Protein AF-A0A931QJC7-F1 (afdb_monomer_lite)

Sequence (53 aa):
MRVAFATQDLVTVNAHFGWARHVMIYEISPEGYAHVETHDFPGDLREDGDEDK

Secondary structure (DSSP, 8-state):
-EEEEEESSSSS----GGG-SEEEEEEEETTEEEEEEEEE--S----------

pLDDT: mean 88.58, std 14.19, range [55.84, 98.56]

Structure (mmCIF, N/CA/C/O backbone):
data_AF-A0A931QJC7-F1
#
_entry.id   AF-A0A931QJC7-F1
#
loop_
_atom_site.group_PDB
_atom_site.id
_atom_site.type_symbol
_atom_site.label_atom_id
_atom_site.label_alt_id
_atom_site.label_comp_id
_atom_site.label_asym_id
_atom_site.label_entity_id
_atom_site.label_seq_id
_atom_site.pdbx_PDB_ins_code
_atom_site.Cartn_x
_atom_site.Cartn_y
_atom_site.Cartn_z
_atom_site.occupancy
_atom_site.B_iso_or_equiv
_atom_site.auth_seq_id
_atom_site.auth_comp_id
_atom_site.auth_asym_id
_atom_site.auth_atom_id
_atom_site.pdbx_PDB_model_num
ATOM 1 N N . MET A 1 1 ? -12.632 4.829 8.847 1.00 97.75 1 MET A N 1
ATOM 2 C CA . MET A 1 1 ? -11.434 5.550 8.341 1.00 97.75 1 MET A CA 1
ATOM 3 C C . MET A 1 1 ? -10.884 4.780 7.152 1.00 97.75 1 MET A C 1
ATOM 5 O O . MET A 1 1 ? -11.053 3.571 7.135 1.00 97.75 1 MET A O 1
ATOM 9 N N . ARG A 1 2 ? -10.246 5.436 6.176 1.00 97.94 2 ARG A N 1
ATOM 10 C CA . ARG A 1 2 ? -9.543 4.741 5.086 1.00 97.94 2 ARG A CA 1
ATOM 11 C C . ARG A 1 2 ? -8.037 4.926 5.216 1.00 97.94 2 ARG A C 1
ATOM 13 O O . ARG A 1 2 ? -7.598 6.019 5.563 1.00 97.94 2 ARG A O 1
ATOM 20 N N . VAL A 1 3 ? -7.281 3.865 4.951 1.00 98.19 3 VAL A N 1
ATOM 21 C CA . VAL A 1 3 ? -5.812 3.849 4.976 1.00 98.19 3 VAL A CA 1
ATOM 22 C C . VAL A 1 3 ? -5.310 3.268 3.663 1.00 98.19 3 VAL A C 1
ATOM 24 O O . VAL A 1 3 ? -5.817 2.241 3.217 1.00 98.19 3 VAL A O 1
ATOM 27 N N . ALA A 1 4 ? -4.330 3.932 3.055 1.00 98.00 4 ALA A N 1
ATOM 28 C CA . ALA A 1 4 ? -3.700 3.512 1.812 1.00 98.00 4 ALA A CA 1
ATOM 29 C C . ALA A 1 4 ? -2.270 3.021 2.085 1.00 98.00 4 ALA A C 1
ATOM 31 O O . ALA A 1 4 ? -1.507 3.703 2.770 1.00 98.00 4 ALA A O 1
ATOM 32 N N . PHE A 1 5 ? -1.909 1.862 1.539 1.00 97.81 5 PHE A N 1
ATOM 33 C CA . PHE A 1 5 ? -0.580 1.265 1.654 1.00 97.81 5 PHE A CA 1
ATOM 34 C C . PHE A 1 5 ? 0.098 1.200 0.290 1.00 97.81 5 PHE A C 1
ATOM 36 O O . PHE A 1 5 ? -0.458 0.636 -0.649 1.00 97.81 5 PHE A O 1
ATOM 43 N N . ALA A 1 6 ? 1.309 1.746 0.207 1.00 96.94 6 ALA A N 1
ATOM 44 C CA . ALA A 1 6 ? 2.175 1.645 -0.960 1.00 96.94 6 ALA A CA 1
ATOM 45 C C . ALA A 1 6 ? 2.929 0.305 -0.948 1.00 96.94 6 ALA A C 1
ATOM 47 O O . ALA A 1 6 ? 3.586 -0.037 0.039 1.00 96.94 6 ALA A O 1
ATOM 48 N N . THR A 1 7 ? 2.844 -0.456 -2.039 1.00 96.19 7 THR A N 1
ATOM 49 C CA . THR A 1 7 ? 3.487 -1.772 -2.153 1.00 96.19 7 THR A CA 1
ATOM 50 C C . THR A 1 7 ? 3.915 -2.080 -3.587 1.00 96.19 7 THR A C 1
ATOM 52 O O . THR A 1 7 ? 3.305 -1.626 -4.556 1.00 96.19 7 THR A O 1
ATOM 55 N N . GLN A 1 8 ? 4.995 -2.849 -3.714 1.00 94.56 8 GLN A N 1
ATOM 56 C CA . GLN A 1 8 ? 5.469 -3.426 -4.968 1.00 94.56 8 GLN A CA 1
ATOM 57 C C . GLN A 1 8 ? 4.917 -4.836 -5.211 1.00 94.56 8 GLN A C 1
ATOM 59 O O . GLN A 1 8 ? 4.892 -5.274 -6.359 1.00 94.56 8 GLN A O 1
ATOM 64 N N . ASP A 1 9 ? 4.508 -5.553 -4.157 1.00 95.06 9 ASP A N 1
ATOM 65 C CA . ASP A 1 9 ? 4.210 -6.993 -4.209 1.00 95.06 9 ASP A CA 1
ATOM 66 C C . ASP A 1 9 ? 2.817 -7.390 -3.696 1.00 95.06 9 ASP A C 1
ATOM 68 O O . ASP A 1 9 ? 2.461 -8.561 -3.801 1.00 95.06 9 ASP A O 1
ATOM 72 N N . LEU A 1 10 ? 2.026 -6.443 -3.172 1.00 96.50 10 LEU A N 1
ATOM 73 C CA . LEU A 1 10 ? 0.709 -6.672 -2.550 1.00 96.50 10 LEU A CA 1
ATOM 74 C C . LEU 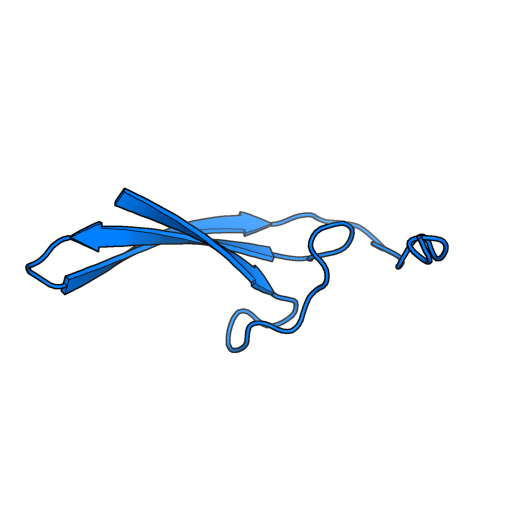A 1 10 ? 0.746 -7.515 -1.262 1.00 96.50 10 LEU A C 1
ATOM 76 O O . LEU A 1 10 ? -0.298 -7.932 -0.763 1.00 96.50 10 LEU A O 1
ATOM 80 N N . VAL A 1 11 ? 1.934 -7.762 -0.708 1.00 94.94 11 VAL A N 1
ATOM 81 C CA . VAL A 1 11 ? 2.140 -8.571 0.502 1.00 94.94 11 VAL A CA 1
ATOM 82 C C . VAL A 1 11 ? 2.719 -7.719 1.624 1.00 94.94 11 VAL A C 1
ATOM 84 O O . VAL A 1 11 ? 2.301 -7.841 2.775 1.00 94.94 11 VAL A O 1
ATOM 87 N N . THR A 1 12 ? 3.677 -6.851 1.303 1.00 96.62 12 THR A N 1
ATOM 88 C CA . THR A 1 12 ? 4.409 -6.041 2.278 1.00 96.62 12 THR A CA 1
ATOM 89 C C . THR A 1 12 ? 4.389 -4.561 1.914 1.00 96.62 12 THR A C 1
ATOM 91 O O . THR A 1 12 ? 4.290 -4.183 0.748 1.00 96.62 12 THR A O 1
ATOM 94 N N . VAL A 1 13 ? 4.491 -3.693 2.923 1.00 96.50 13 VAL A N 1
ATOM 95 C CA . VAL A 1 13 ? 4.673 -2.250 2.711 1.00 96.50 13 VAL A CA 1
ATOM 96 C C . VAL A 1 13 ? 6.141 -2.013 2.357 1.00 96.50 13 VAL A C 1
ATOM 98 O O . VAL A 1 13 ? 6.976 -1.813 3.237 1.00 96.50 13 VAL A O 1
ATOM 101 N N . ASN A 1 14 ? 6.466 -2.127 1.071 1.00 94.25 14 ASN A N 1
ATOM 102 C CA . ASN A 1 14 ? 7.839 -2.139 0.553 1.00 94.25 14 ASN A CA 1
ATOM 103 C C . ASN A 1 14 ? 8.064 -1.171 -0.621 1.00 94.25 14 ASN A C 1
ATOM 105 O O . ASN A 1 14 ? 9.031 -1.322 -1.366 1.00 94.25 14 ASN A O 1
ATOM 109 N N . ALA A 1 15 ? 7.184 -0.182 -0.794 1.00 92.19 15 ALA A N 1
ATOM 110 C CA . ALA A 1 15 ? 7.340 0.855 -1.807 1.00 92.19 15 ALA A CA 1
ATOM 111 C C . ALA A 1 15 ? 7.425 2.246 -1.173 1.00 92.19 15 ALA A C 1
ATOM 113 O O . ALA A 1 15 ? 6.638 2.573 -0.282 1.00 92.19 15 ALA A O 1
ATOM 114 N N . HIS A 1 16 ? 8.323 3.094 -1.686 1.00 90.75 16 HIS A N 1
ATOM 115 C CA . HIS A 1 16 ? 8.189 4.534 -1.474 1.00 90.75 16 HIS A CA 1
ATOM 116 C C . HIS A 1 16 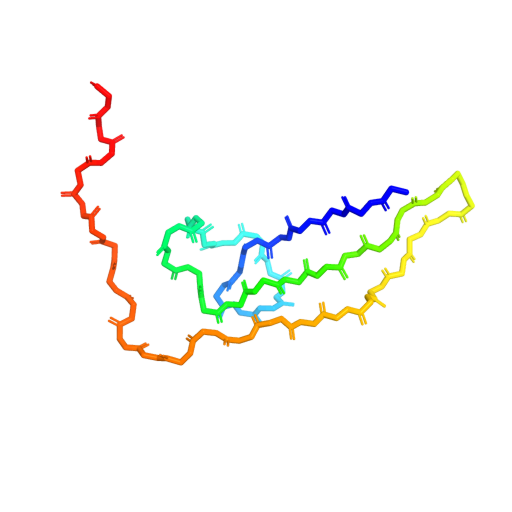? 7.011 5.039 -2.311 1.00 90.75 16 HIS A C 1
ATOM 118 O O . HIS A 1 16 ? 6.778 4.578 -3.430 1.00 90.75 16 HIS A O 1
ATOM 124 N N . PHE A 1 17 ? 6.231 5.958 -1.745 1.00 90.06 17 PHE A N 1
ATOM 125 C CA . PHE A 1 17 ? 4.934 6.336 -2.300 1.00 90.06 17 PHE A CA 1
ATOM 126 C C . PHE A 1 17 ? 5.031 6.833 -3.752 1.00 90.06 17 PHE A C 1
ATOM 128 O O . PHE A 1 17 ? 4.216 6.437 -4.579 1.00 90.06 17 PHE A O 1
ATOM 135 N N . GLY A 1 18 ? 6.066 7.616 -4.081 1.00 86.75 18 GLY A N 1
ATOM 136 C CA . GLY A 1 18 ? 6.259 8.188 -5.420 1.00 86.75 18 GLY A CA 1
ATOM 137 C C . GLY A 1 18 ? 6.486 7.178 -6.556 1.00 86.75 18 GLY A C 1
ATOM 138 O O . GLY A 1 18 ? 6.363 7.549 -7.717 1.00 86.75 18 GLY A O 1
ATOM 139 N N . TRP A 1 19 ? 6.782 5.909 -6.252 1.00 87.31 19 TRP A N 1
ATOM 140 C CA . TRP A 1 19 ? 7.073 4.873 -7.259 1.00 87.31 19 TRP A CA 1
ATOM 141 C C . TRP A 1 19 ? 6.426 3.517 -6.939 1.00 87.31 19 TRP A C 1
ATOM 143 O O . TRP A 1 19 ? 6.868 2.461 -7.402 1.00 87.31 19 TRP A O 1
ATOM 153 N N . ALA A 1 20 ? 5.374 3.524 -6.123 1.00 93.06 20 ALA A N 1
ATOM 154 C CA . ALA A 1 20 ? 4.642 2.312 -5.802 1.00 93.06 20 ALA A CA 1
ATOM 155 C C . ALA A 1 20 ? 3.896 1.787 -7.031 1.00 93.06 20 ALA A C 1
ATOM 157 O O . ALA A 1 20 ? 3.102 2.505 -7.638 1.00 93.06 20 ALA A O 1
ATOM 158 N N . ARG A 1 21 ? 4.099 0.509 -7.367 1.00 93.88 21 ARG A N 1
ATOM 159 C CA . ARG A 1 21 ? 3.313 -0.159 -8.417 1.00 93.88 21 ARG A CA 1
ATOM 160 C C . ARG A 1 21 ? 1.857 -0.346 -8.019 1.00 93.88 21 ARG A C 1
ATOM 162 O O . ARG A 1 21 ? 0.992 -0.369 -8.892 1.00 93.88 21 ARG A O 1
ATOM 169 N N . HIS A 1 22 ? 1.596 -0.461 -6.720 1.00 96.00 22 HIS A N 1
ATOM 170 C CA . HIS A 1 22 ? 0.269 -0.691 -6.181 1.00 96.00 22 HIS A CA 1
ATOM 171 C C . HIS A 1 22 ? 0.010 0.183 -4.958 1.00 96.00 22 HIS A C 1
ATOM 173 O O . HIS A 1 22 ? 0.871 0.351 -4.087 1.00 96.00 22 HIS A O 1
ATOM 179 N N . VAL A 1 23 ? -1.223 0.671 -4.855 1.00 97.50 23 VAL A N 1
ATOM 180 C CA . VAL A 1 23 ? -1.760 1.258 -3.629 1.00 97.50 23 VAL A CA 1
ATOM 181 C C . VAL A 1 23 ? -2.983 0.461 -3.195 1.00 97.50 23 VAL A C 1
ATOM 183 O O . VAL A 1 23 ? -3.999 0.444 -3.887 1.00 97.50 23 VAL A O 1
ATOM 186 N N . MET A 1 24 ? -2.893 -0.193 -2.037 1.00 98.25 24 MET A N 1
ATOM 187 C CA . MET A 1 24 ? -3.998 -0.951 -1.441 1.00 98.25 24 MET A CA 1
ATOM 188 C C . MET A 1 24 ? -4.745 -0.089 -0.431 1.00 98.25 24 MET A C 1
ATOM 190 O O . MET A 1 24 ? -4.132 0.470 0.478 1.00 98.25 24 MET A O 1
ATOM 194 N N . ILE A 1 25 ? -6.067 -0.015 -0.550 1.00 98.38 25 ILE A N 1
ATOM 195 C CA . ILE A 1 25 ? -6.916 0.776 0.339 1.00 98.38 25 ILE A CA 1
ATOM 196 C C . ILE A 1 25 ? -7.720 -0.155 1.236 1.00 98.38 25 ILE A C 1
ATOM 198 O O . ILE A 1 25 ? -8.424 -1.053 0.772 1.00 98.38 25 ILE A O 1
ATOM 202 N N . TYR A 1 26 ? -7.629 0.106 2.536 1.00 98.50 26 TYR A N 1
ATOM 203 C CA . TYR A 1 26 ? -8.389 -0.579 3.568 1.00 98.50 26 TYR A CA 1
ATOM 204 C C . TYR A 1 26 ? -9.349 0.383 4.255 1.00 98.50 26 TYR A C 1
ATOM 206 O O . TYR A 1 26 ? -9.003 1.529 4.556 1.00 98.50 26 TYR A O 1
ATOM 214 N N . GLU A 1 27 ? -10.547 -0.107 4.550 1.00 98.56 27 GLU A N 1
ATOM 215 C CA . GLU A 1 27 ? -11.455 0.518 5.500 1.00 98.56 27 GLU A CA 1
ATOM 216 C C . GLU A 1 27 ? -11.184 -0.040 6.894 1.00 98.56 27 GLU A C 1
ATOM 218 O O . GLU A 1 27 ? -11.070 -1.250 7.077 1.00 98.56 27 GLU A O 1
ATOM 223 N N . ILE A 1 28 ? -11.063 0.861 7.866 1.00 98.12 28 ILE A N 1
ATOM 224 C CA . ILE A 1 28 ? -10.776 0.570 9.269 1.00 98.12 28 ILE A CA 1
ATOM 225 C C . ILE A 1 28 ? -11.897 1.146 10.134 1.00 98.12 28 ILE A C 1
ATOM 227 O O . ILE A 1 28 ? -12.236 2.335 10.015 1.00 98.12 28 ILE A O 1
ATOM 231 N N . SER A 1 29 ? -12.418 0.332 11.045 1.00 97.88 29 SER A N 1
ATOM 232 C CA . SER A 1 29 ? -13.381 0.714 12.077 1.00 97.88 29 SER A CA 1
ATOM 233 C C . SER A 1 29 ? -13.004 0.070 13.424 1.00 97.88 29 SER A C 1
ATOM 235 O O . SER 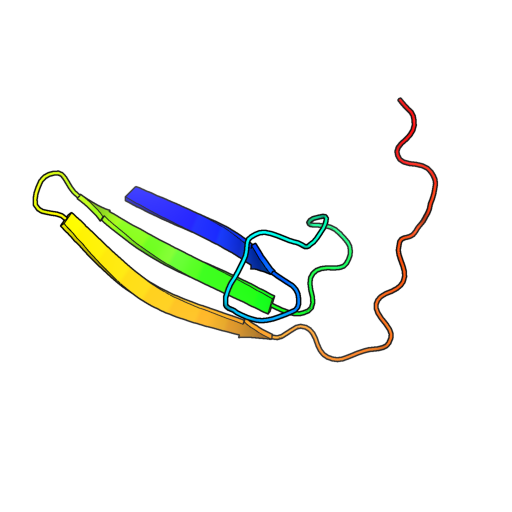A 1 29 ? -12.081 -0.747 13.478 1.00 97.88 29 SER A O 1
ATOM 237 N N . PRO A 1 30 ? -13.679 0.419 14.534 1.00 98.31 30 PRO A N 1
ATOM 238 C CA . PRO A 1 30 ? -13.474 -0.268 15.811 1.00 98.31 30 PRO A CA 1
ATOM 239 C C . PRO A 1 30 ? -13.744 -1.782 15.758 1.00 98.31 30 PRO A C 1
ATOM 241 O O . PRO A 1 30 ? -13.195 -2.531 16.560 1.00 98.31 30 PRO A O 1
ATOM 244 N N . GLU A 1 31 ? -14.571 -2.238 14.816 1.00 97.88 31 GLU A N 1
ATOM 245 C CA . GLU A 1 31 ? -14.975 -3.638 14.653 1.00 97.88 31 GLU A CA 1
ATOM 246 C C . GLU A 1 31 ? -13.985 -4.453 13.808 1.00 97.88 31 GLU A C 1
ATOM 248 O O . GLU A 1 31 ? -14.044 -5.683 13.815 1.00 97.88 31 GLU A O 1
ATOM 253 N N . GLY A 1 32 ? -13.067 -3.796 13.091 1.00 98.00 32 GLY A N 1
ATOM 254 C CA . GLY A 1 32 ? -12.035 -4.472 12.315 1.00 98.00 32 GLY A CA 1
ATOM 255 C C . GLY A 1 32 ? -11.569 -3.693 11.090 1.00 98.00 32 GLY A C 1
ATOM 256 O O . GLY A 1 32 ? -11.575 -2.461 11.053 1.00 98.00 32 GLY A O 1
ATOM 257 N N . TYR A 1 33 ? -11.123 -4.440 10.082 1.00 98.12 33 TYR A N 1
ATOM 258 C CA . TYR A 1 33 ? -10.640 -3.892 8.824 1.00 98.12 33 TYR A CA 1
ATOM 259 C C . TYR A 1 33 ? -11.055 -4.756 7.637 1.00 98.12 33 TYR A C 1
ATOM 261 O O . TYR A 1 33 ? -11.198 -5.973 7.758 1.00 98.12 33 TYR A O 1
ATOM 269 N N . ALA A 1 34 ? -11.198 -4.127 6.476 1.00 98.31 34 ALA A N 1
ATOM 270 C CA . ALA A 1 34 ? -11.477 -4.805 5.218 1.00 98.31 34 ALA A CA 1
ATOM 271 C C . ALA A 1 34 ? -10.671 -4.174 4.082 1.00 98.31 34 ALA A C 1
ATOM 273 O O . ALA A 1 34 ? -10.531 -2.951 4.021 1.00 98.31 34 ALA A O 1
ATOM 274 N N . HIS A 1 35 ? -10.147 -5.011 3.182 1.00 98.00 35 HIS A N 1
ATOM 275 C CA . HIS A 1 35 ? -9.626 -4.537 1.898 1.00 98.00 35 HIS A CA 1
ATOM 276 C C . HIS A 1 35 ? -10.800 -4.033 1.056 1.00 98.00 35 HIS A C 1
ATOM 278 O O . HIS A 1 35 ? -11.841 -4.686 0.996 1.00 98.00 35 HIS A O 1
ATOM 284 N N . VAL A 1 36 ? -10.637 -2.857 0.457 1.00 98.06 36 VAL A N 1
ATOM 285 C CA . VAL A 1 36 ? -11.686 -2.188 -0.322 1.00 98.06 36 VAL A CA 1
ATOM 286 C C . VAL A 1 36 ? -11.329 -2.186 -1.797 1.00 98.06 36 VAL A C 1
ATOM 288 O O . VAL A 1 36 ? -12.147 -2.564 -2.631 1.00 98.06 36 VAL A O 1
ATOM 291 N N . GLU A 1 37 ? -10.117 -1.746 -2.125 1.00 97.75 37 GLU A N 1
ATOM 292 C CA . GLU A 1 37 ? -9.669 -1.613 -3.507 1.00 97.75 37 GLU A CA 1
ATOM 293 C C . GLU A 1 37 ? -8.142 -1.618 -3.607 1.00 97.75 37 GLU A C 1
ATOM 295 O O . GLU A 1 37 ? -7.429 -1.347 -2.637 1.00 97.75 37 GLU A O 1
ATOM 300 N N . THR A 1 38 ? -7.647 -1.922 -4.803 1.00 98.06 38 THR A N 1
ATOM 301 C CA . THR A 1 38 ? -6.238 -1.783 -5.172 1.00 98.06 38 THR A CA 1
ATOM 302 C C . THR A 1 38 ? -6.169 -0.949 -6.441 1.00 98.06 38 THR A C 1
ATOM 304 O O . THR A 1 38 ? -6.853 -1.263 -7.414 1.00 98.06 38 THR A O 1
ATOM 307 N N . HIS A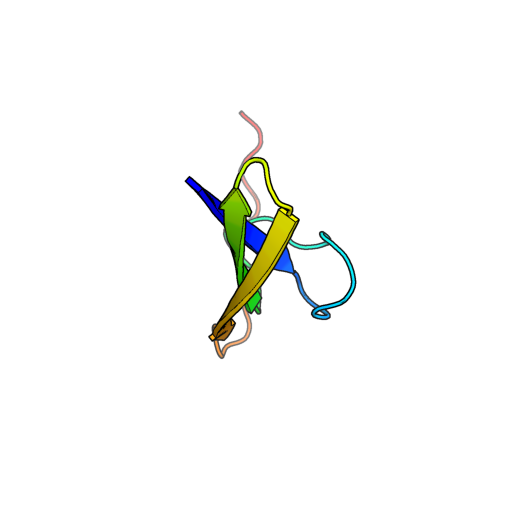 1 39 ? -5.351 0.101 -6.423 1.00 96.81 39 HIS A N 1
ATOM 308 C CA . HIS A 1 39 ? -5.018 0.889 -7.608 1.00 96.81 39 HIS A CA 1
ATOM 309 C C . HIS A 1 39 ? -3.642 0.485 -8.120 1.00 96.81 39 HIS A C 1
ATOM 311 O O . HIS A 1 39 ? -2.674 0.495 -7.356 1.00 96.81 39 HIS A O 1
ATOM 317 N N . ASP A 1 40 ? -3.567 0.164 -9.409 1.00 95.56 40 ASP A N 1
ATOM 318 C CA . ASP A 1 40 ? -2.338 -0.242 -10.085 1.00 95.56 40 ASP A CA 1
ATOM 319 C C . ASP A 1 40 ? -1.792 0.912 -10.930 1.00 95.56 40 ASP A C 1
ATOM 321 O O . ASP A 1 40 ? -2.518 1.517 -11.724 1.00 95.56 40 ASP A O 1
ATOM 325 N N . PHE A 1 41 ? -0.496 1.182 -10.799 1.00 90.44 41 PHE A N 1
ATOM 326 C CA . PHE A 1 41 ? 0.217 2.190 -11.577 1.00 90.44 41 PHE A CA 1
ATOM 327 C C . PHE A 1 41 ? 1.128 1.491 -12.599 1.00 90.44 41 PHE A C 1
ATOM 329 O O . PHE A 1 41 ? 2.230 1.053 -12.258 1.00 90.44 41 PHE A O 1
ATOM 336 N N . PRO A 1 42 ? 0.679 1.325 -13.858 1.00 76.25 42 PRO A N 1
ATOM 337 C CA . PRO A 1 42 ? 1.471 0.667 -14.890 1.00 76.25 42 PRO A CA 1
ATOM 338 C C . PRO A 1 42 ? 2.599 1.580 -15.397 1.00 76.25 42 PRO A C 1
ATOM 340 O O . PRO A 1 42 ? 2.362 2.735 -15.742 1.00 76.25 42 PRO A O 1
ATOM 343 N N . GLY A 1 43 ? 3.820 1.051 -15.507 1.00 73.31 43 GLY A N 1
ATOM 344 C CA . GLY A 1 43 ? 4.976 1.762 -16.068 1.00 73.31 43 GLY A CA 1
ATOM 345 C C . GLY A 1 43 ? 6.303 1.338 -15.434 1.00 73.31 43 GLY A C 1
ATOM 346 O O . GLY A 1 43 ? 6.313 0.637 -14.424 1.00 73.31 43 GLY A O 1
ATOM 347 N N . ASP A 1 44 ? 7.424 1.763 -16.028 1.00 67.00 44 ASP A N 1
ATOM 348 C CA . ASP A 1 44 ? 8.752 1.680 -15.398 1.00 67.00 44 ASP A CA 1
ATOM 349 C C . ASP A 1 44 ? 8.871 2.836 -14.393 1.00 67.00 44 ASP A C 1
ATOM 351 O O . ASP A 1 44 ? 9.467 3.877 -14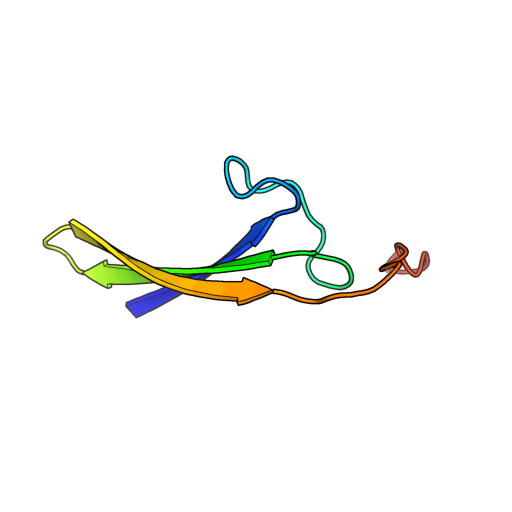.671 1.00 67.00 44 ASP A O 1
ATOM 355 N N . LEU A 1 45 ? 8.168 2.697 -13.263 1.00 67.31 45 LEU A N 1
ATOM 356 C CA . LEU A 1 45 ? 8.251 3.639 -12.153 1.00 67.31 45 LEU A CA 1
ATOM 357 C C . LEU A 1 45 ? 9.649 3.512 -11.558 1.00 67.31 45 LEU A C 1
ATOM 359 O O . LEU A 1 45 ? 10.001 2.486 -10.978 1.00 67.31 45 LEU A O 1
ATOM 363 N N . ARG A 1 46 ? 10.459 4.545 -11.751 1.00 65.38 46 ARG A N 1
ATOM 364 C CA . ARG A 1 46 ? 11.788 4.646 -11.161 1.00 65.38 46 ARG A CA 1
ATOM 365 C C . ARG A 1 46 ? 11.703 5.528 -9.933 1.00 65.38 46 ARG A C 1
ATOM 367 O O . ARG A 1 46 ? 10.940 6.488 -9.916 1.00 65.38 46 ARG A O 1
ATOM 374 N N . GLU A 1 47 ? 12.483 5.181 -8.922 1.00 61.75 47 GLU A N 1
ATOM 375 C CA . GLU A 1 47 ? 12.773 6.085 -7.819 1.00 61.75 47 GLU A CA 1
ATOM 376 C C . GLU A 1 47 ? 13.402 7.349 -8.424 1.00 61.75 47 GLU A C 1
ATOM 378 O O . GLU A 1 47 ? 14.518 7.303 -8.946 1.00 61.75 47 GLU A O 1
ATOM 383 N N . ASP A 1 48 ? 12.644 8.447 -8.463 1.00 59.22 48 ASP A N 1
ATOM 384 C CA . ASP A 1 48 ? 13.187 9.757 -8.807 1.00 59.22 48 ASP A CA 1
ATOM 385 C C . ASP A 1 48 ? 13.982 10.217 -7.588 1.00 59.22 48 ASP A C 1
ATOM 387 O O . ASP A 1 48 ? 13.442 10.728 -6.607 1.00 59.22 48 ASP A O 1
ATOM 391 N N . GLY A 1 49 ? 15.256 9.836 -7.582 1.00 60.56 49 GLY A N 1
ATOM 392 C CA . GLY A 1 49 ? 16.162 10.089 -6.480 1.00 60.56 49 GLY A CA 1
ATOM 393 C C . GLY A 1 49 ? 16.541 11.559 -6.425 1.00 60.56 49 GLY A C 1
ATOM 394 O O . GLY A 1 49 ? 17.490 11.946 -7.099 1.00 60.56 49 GLY A O 1
ATOM 395 N N . ASP A 1 50 ? 15.822 12.327 -5.605 1.00 55.84 50 ASP A N 1
ATOM 396 C CA . ASP A 1 50 ? 16.387 13.327 -4.685 1.00 55.84 50 ASP A CA 1
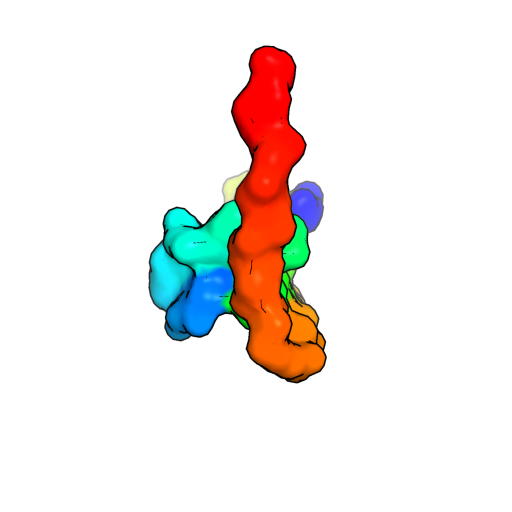ATOM 397 C C . ASP A 1 50 ? 15.322 13.765 -3.652 1.00 55.84 50 ASP A C 1
ATOM 399 O O . ASP A 1 50 ? 14.831 14.891 -3.668 1.00 55.84 50 ASP A O 1
ATOM 403 N N . GLU A 1 51 ? 14.896 12.849 -2.770 1.00 60.47 51 GLU A N 1
ATOM 404 C CA . GLU A 1 51 ? 14.125 13.210 -1.559 1.00 60.47 51 GLU A CA 1
ATOM 405 C C . GLU A 1 51 ? 15.010 13.215 -0.298 1.00 60.47 51 GLU A C 1
ATOM 407 O O . GLU A 1 51 ? 14.529 13.039 0.828 1.00 60.47 51 GLU A O 1
ATOM 412 N N . ASP A 1 52 ? 16.316 13.452 -0.475 1.00 56.56 52 ASP A N 1
ATOM 413 C CA . ASP A 1 52 ? 17.130 13.985 0.611 1.00 56.56 52 ASP A CA 1
ATOM 414 C C . ASP A 1 52 ? 16.657 15.425 0.879 1.00 56.56 52 ASP A C 1
ATOM 416 O O . ASP A 1 52 ? 16.649 16.295 0.010 1.00 56.56 52 ASP A O 1
ATOM 420 N N . LYS A 1 53 ? 16.166 15.640 2.100 1.00 57.38 53 LYS A N 1
ATOM 421 C CA . LYS A 1 53 ? 15.680 16.931 2.601 1.00 57.38 53 LYS A CA 1
ATOM 422 C C . LYS A 1 53 ? 16.764 18.002 2.660 1.00 57.38 53 LYS A C 1
ATOM 424 O O . LYS A 1 53 ? 17.905 17.654 3.036 1.00 57.38 53 LYS A O 1
#

Foldseek 3Di:
DKDKAFAQPVPDSDDDPQQGQKIWIWDDDPVGIDTDDMDGDDDPRDDPPDPPD

Radius of gyration: 12.89 Å; chains: 1; bounding box: 32×26×32 Å